Protein AF-A0A6I9QK68-F1 (afdb_monomer)

Solvent-accessible surface area (backbone atoms only — not comparable to full-atom values): 9688 Å² total; per-residue (Å²): 132,84,79,78,74,74,77,76,77,76,73,79,57,84,59,87,53,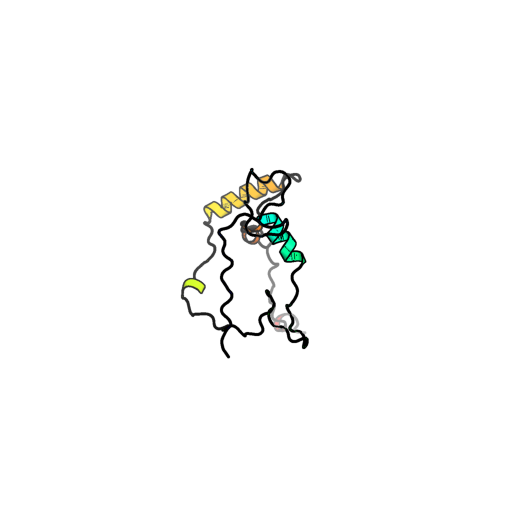90,74,39,66,48,38,64,78,62,97,74,57,84,94,50,71,35,17,68,55,30,52,56,56,49,59,80,67,70,69,69,42,59,46,98,88,65,50,78,76,47,48,94,89,64,71,89,73,81,74,86,80,81,76,83,94,59,76,72,76,79,48,88,88,80,87,79,55,69,70,59,50,53,53,49,51,54,54,46,55,64,50,64,73,42,89,86,66,78,83,89,63,61,93,79,53,72,64,79,76,68,65,71,76,72,80,73,78,79,78,79,84,69,66,77,84,77,78,71,81,133

Secondary structure (DSSP, 8-state):
-----PPP----S---STT-S---SSS--TTPPPHHHHHHHHHHT---EE-TTS-EEE-SS---SPPP-PPPP-GGGGS-S----HHHHHHHHHHHHHHHTSTT---S-GGGS-GGGT-------------GGGT---

Nearest PDB structures (foldseek):
  8fl4-assembly1_NC  TM=7.677E-01  e=6.271E-08  Homo sapiens
  7uui-assembly1_m  TM=7.277E-01  e=1.740E-06  Saccharomyces cerevisiae BY4741
  7ug6-assembly1_m  TM=7.042E-01  e=1.488E-05  Saccharomyces cerevisiae S288C
  7v08-assembly1_m  TM=6.742E-01  e=3.187E-05  Saccharomyces cerevisiae BY4741
  7ohq-assembly1_m  TM=6.702E-01  e=5.174E-05  Saccharomyces cerevisiae S288C

pLDDT: mean 79.9, std 13.68, range [42.12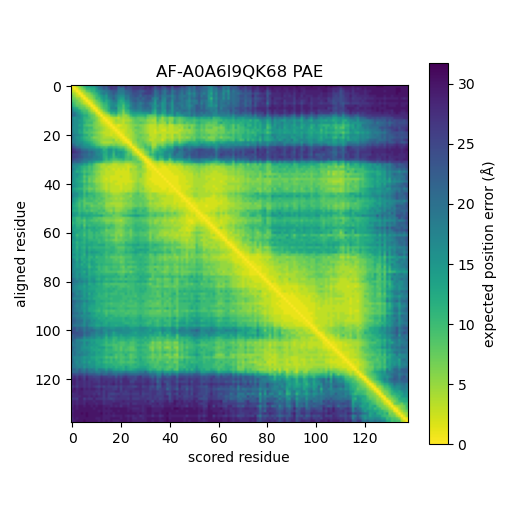, 96.31]

Structure (mmCIF, N/CA/C/O backbone):
data_AF-A0A6I9QK68-F1
#
_entry.id   AF-A0A6I9QK68-F1
#
loop_
_atom_site.group_PDB
_atom_site.id
_atom_site.type_symbol
_atom_site.label_atom_id
_atom_site.label_alt_id
_atom_site.label_comp_id
_atom_site.label_asym_id
_atom_site.label_entity_id
_atom_site.label_seq_id
_atom_site.pdbx_PDB_ins_code
_atom_site.Cartn_x
_atom_site.Cartn_y
_atom_site.Cartn_z
_atom_site.occupancy
_atom_site.B_iso_or_equiv
_atom_site.auth_seq_id
_atom_site.auth_comp_id
_atom_site.auth_asym_id
_atom_site.auth_atom_id
_atom_site.pdbx_PDB_model_num
ATOM 1 N N . MET A 1 1 ? 10.380 -20.800 -27.394 1.00 42.12 1 MET A N 1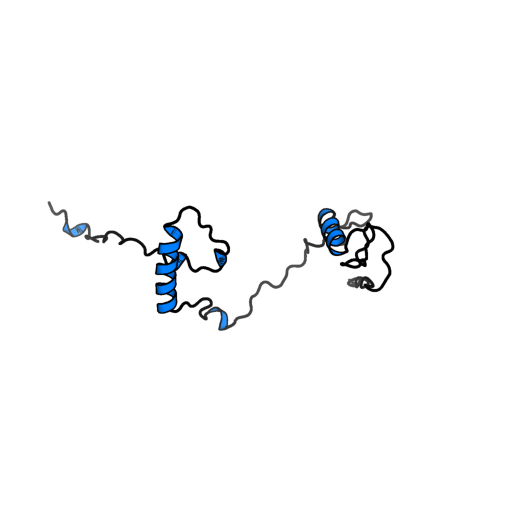
ATOM 2 C CA . MET A 1 1 ? 11.374 -19.748 -27.071 1.00 42.12 1 MET A CA 1
ATOM 3 C C . MET A 1 1 ? 11.924 -20.008 -25.678 1.00 42.12 1 MET A C 1
ATOM 5 O O . MET A 1 1 ? 11.166 -19.940 -24.718 1.00 42.12 1 MET A O 1
ATOM 9 N N . ALA A 1 2 ? 13.197 -20.387 -25.558 1.00 42.91 2 ALA A N 1
ATOM 10 C CA . ALA A 1 2 ? 13.799 -20.700 -24.264 1.00 42.91 2 ALA A CA 1
ATOM 11 C C . ALA A 1 2 ? 13.841 -19.438 -23.384 1.00 42.91 2 ALA A C 1
ATOM 13 O O . ALA A 1 2 ? 14.518 -18.464 -23.720 1.00 42.91 2 ALA A O 1
ATOM 14 N N . LYS A 1 3 ? 13.108 -19.436 -22.262 1.00 52.00 3 LYS A N 1
ATOM 15 C CA . LYS A 1 3 ? 13.242 -18.398 -21.232 1.00 52.00 3 LYS A CA 1
ATOM 16 C C . LYS A 1 3 ? 14.680 -18.464 -20.715 1.00 52.00 3 LYS A C 1
ATOM 18 O O . LYS A 1 3 ? 15.048 -19.413 -20.027 1.00 52.00 3 LYS A O 1
ATOM 23 N N . LYS A 1 4 ? 15.514 -17.486 -21.080 1.00 53.06 4 LYS A N 1
ATOM 24 C CA . LYS A 1 4 ? 16.893 -17.376 -20.589 1.00 53.06 4 LYS A CA 1
ATOM 25 C C . LYS A 1 4 ? 16.821 -17.166 -19.075 1.00 53.06 4 LYS A C 1
ATOM 27 O O . LYS A 1 4 ? 16.510 -16.071 -18.617 1.00 53.06 4 LYS A O 1
ATOM 32 N N . LYS A 1 5 ? 17.033 -18.238 -18.307 1.00 53.59 5 LYS A N 1
ATOM 33 C CA . LYS A 1 5 ? 17.039 -18.222 -16.841 1.00 53.59 5 LYS A CA 1
ATOM 34 C C . LYS A 1 5 ? 18.126 -17.241 -16.403 1.00 53.59 5 LYS A C 1
ATOM 36 O O . LYS A 1 5 ? 19.303 -17.460 -16.688 1.00 53.59 5 LYS A O 1
ATOM 41 N N . GLU A 1 6 ? 17.730 -16.121 -15.801 1.00 58.16 6 GLU A N 1
ATOM 42 C CA . GLU A 1 6 ? 18.682 -15.126 -15.309 1.00 58.16 6 GLU A CA 1
ATOM 43 C C . GLU A 1 6 ? 19.646 -15.818 -14.337 1.00 58.16 6 GLU A C 1
ATOM 45 O O . GLU A 1 6 ? 19.214 -16.534 -13.428 1.00 58.16 6 GLU A O 1
ATOM 50 N N . LYS A 1 7 ? 20.960 -15.654 -14.549 1.00 50.78 7 LYS A N 1
ATOM 51 C CA . LYS A 1 7 ? 21.964 -16.111 -13.580 1.00 50.78 7 LYS A CA 1
ATOM 52 C C . LYS A 1 7 ? 21.615 -15.454 -12.248 1.00 50.78 7 LYS A C 1
ATOM 54 O O . LYS A 1 7 ? 21.610 -14.225 -12.167 1.00 50.78 7 LYS A O 1
ATOM 59 N N . LYS A 1 8 ? 21.316 -16.264 -11.225 1.00 47.88 8 LYS A N 1
ATOM 60 C CA . LYS A 1 8 ? 21.160 -15.767 -9.856 1.00 47.88 8 LYS A CA 1
ATOM 61 C C . LYS A 1 8 ? 22.413 -14.954 -9.538 1.00 47.88 8 LYS A C 1
ATOM 63 O O . LYS A 1 8 ? 23.526 -15.448 -9.705 1.00 47.88 8 LYS A O 1
ATOM 68 N N . VAL A 1 9 ? 22.230 -13.687 -9.173 1.00 56.41 9 VAL A N 1
ATOM 69 C CA . VAL A 1 9 ? 23.339 -12.848 -8.720 1.00 56.41 9 VAL A CA 1
ATOM 70 C C . VAL A 1 9 ? 23.899 -13.542 -7.486 1.00 56.41 9 VAL A C 1
ATOM 72 O O . VAL A 1 9 ? 23.176 -13.709 -6.508 1.00 56.41 9 VAL A O 1
ATOM 75 N N . ASN A 1 10 ? 25.144 -14.015 -7.553 1.00 53.47 10 ASN A N 1
ATOM 76 C CA . ASN A 1 10 ? 25.815 -14.589 -6.393 1.00 53.47 10 ASN A CA 1
ATOM 77 C C . ASN A 1 10 ? 25.887 -13.490 -5.324 1.00 53.47 10 ASN A C 1
ATOM 79 O O . ASN A 1 10 ? 26.596 -12.498 -5.496 1.00 53.47 10 ASN A O 1
ATOM 83 N N . VAL A 1 11 ? 25.096 -13.642 -4.260 1.00 57.75 11 VAL A N 1
ATOM 84 C CA . VAL A 1 11 ? 25.004 -12.696 -3.130 1.00 57.75 11 VAL A CA 1
ATOM 85 C C . VAL A 1 11 ? 26.218 -12.832 -2.195 1.00 57.75 11 VAL A C 1
ATOM 87 O O . VAL A 1 11 ? 26.431 -12.014 -1.310 1.00 57.75 11 VAL A O 1
ATOM 90 N N . SER A 1 12 ? 27.061 -13.843 -2.411 1.00 59.94 12 SER A N 1
ATOM 91 C CA . SER A 1 12 ? 28.288 -14.079 -1.657 1.00 59.94 12 SER A CA 1
ATOM 92 C C . SER A 1 12 ? 29.509 -13.548 -2.418 1.00 59.94 12 SER A C 1
ATOM 94 O O . SER A 1 12 ? 29.962 -14.158 -3.389 1.00 59.94 12 SER A O 1
ATOM 96 N N . GLY A 1 13 ? 30.056 -12.413 -1.978 1.00 69.88 13 GLY A N 1
ATOM 97 C CA . GLY A 1 13 ? 31.323 -11.882 -2.481 1.00 69.88 13 GLY A CA 1
ATOM 98 C C . GLY A 1 13 ? 31.662 -10.508 -1.906 1.00 69.88 13 GLY A C 1
ATOM 99 O O . GLY A 1 13 ? 30.767 -9.726 -1.597 1.00 69.88 13 GLY A O 1
ATOM 100 N N . LYS A 1 14 ? 32.961 -10.207 -1.777 1.00 74.38 14 LYS A N 1
ATOM 101 C CA . LYS A 1 14 ? 33.438 -8.862 -1.415 1.00 74.38 14 LYS A CA 1
ATOM 102 C C . LYS A 1 14 ? 33.032 -7.865 -2.520 1.00 74.38 14 LYS A C 1
ATOM 104 O O . LYS A 1 14 ? 33.159 -8.208 -3.700 1.00 74.38 14 LYS A O 1
ATOM 109 N N . PRO A 1 15 ? 32.560 -6.653 -2.179 1.00 78.25 15 PRO A N 1
ATOM 110 C CA . PRO A 1 15 ? 32.099 -5.680 -3.167 1.00 78.25 15 PRO A CA 1
ATOM 111 C C . PRO A 1 15 ? 33.258 -5.201 -4.049 1.00 78.25 15 PRO A C 1
ATOM 113 O O . PRO A 1 15 ? 34.286 -4.767 -3.533 1.00 78.25 15 PRO A O 1
ATOM 116 N N . LYS A 1 16 ? 33.092 -5.239 -5.378 1.00 80.69 16 LYS A N 1
ATOM 117 C CA . LYS A 1 16 ? 34.191 -4.939 -6.325 1.00 80.69 16 LYS A CA 1
ATOM 118 C C . LYS A 1 16 ? 34.349 -3.454 -6.674 1.00 80.69 16 LYS A C 1
ATOM 120 O O . LYS A 1 16 ? 35.437 -3.014 -7.013 1.00 80.69 16 LYS A O 1
ATOM 125 N N . HIS A 1 17 ? 33.267 -2.678 -6.627 1.00 83.81 17 HIS A N 1
ATOM 126 C CA . HIS A 1 17 ? 33.243 -1.253 -7.005 1.00 83.81 17 HIS A CA 1
ATOM 127 C C . HIS A 1 17 ? 32.162 -0.507 -6.217 1.00 83.81 17 HIS A C 1
ATOM 129 O O . HIS A 1 17 ? 31.317 -1.159 -5.620 1.00 83.81 17 HIS A O 1
ATOM 135 N N . SER A 1 18 ? 32.131 0.832 -6.210 1.00 79.44 18 SER A N 1
ATOM 136 C CA . SER A 1 18 ? 31.257 1.694 -5.366 1.00 79.44 18 SER A CA 1
ATOM 137 C C . SER A 1 18 ? 29.729 1.553 -5.547 1.00 79.44 18 SER A C 1
ATOM 139 O O . SER A 1 18 ? 28.968 1.989 -4.684 1.00 79.44 18 SER A O 1
ATOM 141 N N . LEU A 1 19 ? 29.264 0.917 -6.629 1.00 79.25 19 LEU A N 1
ATOM 142 C CA . LEU A 1 19 ? 27.840 0.703 -6.960 1.00 79.25 19 LEU A CA 1
ATOM 143 C C . LEU A 1 19 ? 27.419 -0.779 -6.906 1.00 79.25 19 LEU A C 1
ATOM 145 O O . LEU A 1 19 ? 26.366 -1.164 -7.429 1.00 79.25 19 LEU A O 1
ATOM 149 N N . ASP A 1 20 ? 28.253 -1.623 -6.306 1.00 83.69 20 ASP A N 1
ATOM 150 C CA . ASP A 1 20 ? 27.953 -3.034 -6.082 1.00 83.69 20 ASP A CA 1
ATOM 151 C C . ASP A 1 20 ? 26.853 -3.206 -5.017 1.00 83.69 20 ASP A C 1
ATOM 153 O O . ASP A 1 20 ? 26.865 -2.538 -3.980 1.00 83.69 20 ASP A O 1
ATOM 157 N N . VAL A 1 21 ? 25.891 -4.091 -5.296 1.00 79.25 21 VAL A N 1
ATOM 158 C CA . VAL A 1 21 ? 24.738 -4.392 -4.425 1.00 79.25 21 VAL A CA 1
ATOM 159 C C . VAL A 1 21 ? 25.118 -5.376 -3.316 1.00 79.25 21 VAL A C 1
ATOM 161 O O . VAL A 1 21 ? 24.435 -5.415 -2.295 1.00 79.25 21 VAL A O 1
ATOM 164 N N . ASN A 1 22 ? 26.229 -6.102 -3.469 1.00 80.62 22 ASN A N 1
ATOM 165 C CA . ASN A 1 22 ? 26.759 -7.058 -2.491 1.00 80.62 22 ASN A CA 1
ATOM 166 C C . ASN A 1 22 ? 27.569 -6.377 -1.363 1.00 80.62 22 ASN A C 1
ATOM 168 O O . ASN A 1 22 ? 28.550 -6.922 -0.866 1.00 80.62 22 ASN A O 1
ATOM 172 N N . ARG A 1 23 ? 27.195 -5.153 -0.969 1.00 79.12 23 ARG A N 1
ATOM 173 C CA . ARG A 1 23 ? 27.799 -4.441 0.170 1.00 79.12 23 ARG A CA 1
ATOM 174 C C . ARG A 1 23 ? 27.123 -4.797 1.493 1.00 79.12 23 ARG A C 1
ATOM 176 O O . ARG A 1 23 ? 25.936 -5.115 1.521 1.00 79.12 23 ARG A O 1
ATOM 183 N N . SER A 1 24 ? 27.857 -4.666 2.596 1.00 77.19 24 SER A N 1
ATOM 184 C CA . SER A 1 24 ? 27.265 -4.706 3.933 1.00 77.19 24 SER A CA 1
ATOM 185 C C . SER A 1 24 ? 26.358 -3.486 4.162 1.00 77.19 24 SER A C 1
ATOM 187 O O . SER A 1 24 ? 26.524 -2.419 3.562 1.00 77.19 24 SER A O 1
ATOM 189 N N . ASN A 1 25 ? 25.338 -3.666 5.001 1.00 70.81 25 ASN A N 1
ATOM 190 C CA . ASN A 1 25 ? 24.377 -2.619 5.360 1.00 70.81 25 ASN A CA 1
ATOM 191 C C . ASN A 1 25 ? 24.726 -1.892 6.671 1.00 70.81 25 ASN A C 1
ATOM 193 O O . ASN A 1 25 ? 24.018 -0.953 7.019 1.00 70.81 25 ASN A O 1
ATOM 197 N N . GLY A 1 26 ? 25.777 -2.301 7.388 1.00 64.19 26 GLY A N 1
ATOM 198 C CA . GLY A 1 26 ? 26.117 -1.757 8.704 1.00 64.19 26 GLY A CA 1
ATOM 199 C C . GLY A 1 26 ? 27.612 -1.512 8.897 1.00 64.19 26 GLY A C 1
ATOM 200 O O . GLY A 1 26 ? 28.422 -2.229 8.312 1.00 64.19 26 GLY A O 1
ATOM 201 N N . GLY A 1 27 ? 27.910 -0.499 9.724 1.00 57.12 27 GLY A N 1
ATOM 202 C CA . GLY A 1 27 ? 29.116 -0.246 10.537 1.00 57.12 27 GLY A CA 1
ATOM 203 C C . GLY A 1 27 ? 30.493 -0.156 9.872 1.00 57.12 27 GLY A C 1
ATOM 204 O O . GLY A 1 27 ? 31.269 0.729 10.206 1.00 57.12 27 GLY A O 1
ATOM 205 N N . ASP A 1 28 ? 30.802 -1.049 8.940 1.00 58.59 28 ASP A N 1
ATOM 206 C CA . ASP A 1 28 ? 32.165 -1.310 8.460 1.00 58.59 28 ASP A CA 1
ATOM 207 C C . ASP A 1 28 ? 32.460 -0.672 7.088 1.00 58.59 28 ASP A C 1
ATOM 209 O O . ASP A 1 28 ? 33.519 -0.840 6.486 1.00 58.59 28 ASP A O 1
ATOM 213 N N . THR A 1 29 ? 31.518 0.105 6.548 1.00 58.88 29 THR A N 1
ATOM 214 C CA . THR A 1 29 ? 31.738 0.874 5.320 1.00 58.88 29 THR A CA 1
ATOM 215 C C . THR A 1 29 ? 32.501 2.157 5.633 1.00 58.88 29 THR A C 1
ATOM 217 O O . THR A 1 29 ? 31.916 3.238 5.617 1.00 58.88 29 THR A O 1
ATOM 220 N N . LYS A 1 30 ? 33.811 2.055 5.889 1.00 61.88 30 LYS A N 1
ATOM 221 C CA . LYS A 1 30 ? 34.739 3.202 5.922 1.00 61.88 30 LYS A CA 1
ATOM 222 C C . LYS A 1 30 ? 34.575 4.040 4.638 1.00 61.88 30 LYS A C 1
ATOM 224 O O . LYS A 1 30 ? 35.074 3.663 3.582 1.00 61.88 30 LYS A O 1
ATOM 229 N N . GLY A 1 31 ? 33.792 5.123 4.702 1.00 66.75 31 GLY A N 1
ATOM 230 C CA . GLY A 1 31 ? 33.545 6.068 3.597 1.00 66.75 31 GLY A CA 1
ATOM 231 C C . GLY A 1 31 ? 32.709 5.554 2.409 1.00 66.75 31 GLY A C 1
ATOM 232 O O . GLY A 1 31 ? 32.593 6.244 1.398 1.00 66.75 31 GLY A O 1
ATOM 233 N N . GLY A 1 32 ? 32.128 4.352 2.488 1.00 76.25 32 GLY A N 1
ATOM 234 C CA . GLY A 1 32 ? 31.395 3.719 1.383 1.00 76.25 32 GLY A CA 1
ATOM 235 C C . GLY A 1 32 ? 29.870 3.852 1.476 1.00 76.25 32 GLY A C 1
ATOM 236 O O . GLY A 1 32 ? 29.302 3.967 2.557 1.00 76.25 32 GLY A O 1
ATOM 237 N N . ARG A 1 33 ? 29.170 3.766 0.335 1.00 84.81 33 ARG A N 1
ATOM 238 C CA . ARG A 1 33 ? 27.696 3.663 0.303 1.00 84.81 33 ARG A CA 1
ATOM 239 C C . ARG A 1 33 ? 27.238 2.310 0.862 1.00 84.81 33 ARG A C 1
ATOM 241 O O . ARG A 1 33 ? 27.804 1.289 0.488 1.00 84.81 33 ARG A O 1
ATOM 248 N N . THR A 1 34 ? 26.168 2.277 1.657 1.00 86.19 34 THR A N 1
ATOM 249 C CA . THR A 1 34 ? 25.518 1.022 2.091 1.00 86.19 34 THR A CA 1
ATOM 250 C C . THR A 1 34 ? 24.799 0.329 0.927 1.00 86.19 34 THR A C 1
ATOM 252 O O . THR A 1 34 ? 24.436 0.978 -0.062 1.00 86.19 34 THR A O 1
ATOM 255 N N . ALA A 1 35 ? 24.533 -0.981 1.022 1.00 86.12 35 ALA A N 1
ATOM 256 C CA . ALA A 1 35 ? 23.780 -1.682 -0.028 1.00 86.12 35 ALA A CA 1
ATOM 257 C C . ALA A 1 35 ? 22.356 -1.130 -0.212 1.00 86.12 35 ALA A C 1
ATOM 259 O O . ALA A 1 35 ? 21.876 -1.046 -1.345 1.00 86.12 35 ALA A O 1
ATOM 260 N N . ALA A 1 36 ? 21.696 -0.686 0.862 1.00 87.25 36 ALA A N 1
ATOM 261 C CA . ALA A 1 36 ? 20.412 0.013 0.783 1.00 87.25 36 ALA A CA 1
ATOM 262 C C . ALA A 1 36 ? 20.501 1.292 -0.071 1.00 87.25 36 ALA A C 1
ATOM 264 O O . ALA A 1 36 ? 19.683 1.498 -0.971 1.00 87.25 36 ALA A O 1
ATOM 265 N N . THR A 1 37 ? 21.532 2.113 0.147 1.00 88.56 37 THR A N 1
ATOM 266 C CA . THR A 1 37 ? 21.772 3.328 -0.645 1.00 88.56 37 THR A CA 1
ATOM 267 C C . THR A 1 37 ? 22.079 2.995 -2.102 1.00 88.56 37 THR A C 1
ATOM 269 O O . THR A 1 37 ? 21.538 3.633 -3.001 1.00 88.56 37 THR A O 1
ATOM 272 N N . VAL A 1 38 ? 22.877 1.958 -2.370 1.00 90.19 38 VAL A N 1
ATOM 273 C CA . VAL A 1 38 ? 23.158 1.512 -3.744 1.00 90.19 38 VAL A CA 1
ATOM 274 C C . VAL A 1 38 ? 21.881 1.070 -4.468 1.00 90.19 38 VAL A C 1
ATOM 276 O O . VAL A 1 38 ? 21.682 1.455 -5.620 1.00 90.19 38 VAL A O 1
ATOM 279 N N . ARG A 1 39 ? 20.990 0.307 -3.819 1.00 89.81 39 ARG A N 1
ATOM 280 C CA . ARG A 1 39 ? 19.700 -0.098 -4.415 1.00 89.81 39 ARG A CA 1
ATOM 281 C C . ARG A 1 39 ? 18.806 1.109 -4.704 1.00 89.81 39 ARG A C 1
ATOM 283 O O . ARG A 1 39 ? 18.253 1.190 -5.797 1.00 89.81 39 ARG A O 1
ATOM 290 N N . ARG A 1 40 ? 18.735 2.074 -3.778 1.00 90.62 40 ARG A N 1
ATOM 291 C CA . ARG A 1 40 ? 18.013 3.341 -3.987 1.00 90.62 40 ARG A CA 1
ATOM 292 C C . ARG A 1 40 ? 18.561 4.110 -5.191 1.00 90.62 40 ARG A C 1
ATOM 294 O O . ARG A 1 40 ? 17.792 4.562 -6.023 1.00 90.62 40 ARG A O 1
ATOM 301 N N . LEU A 1 41 ? 19.882 4.227 -5.320 1.00 90.94 41 LEU A N 1
ATOM 302 C CA . LEU A 1 41 ? 20.497 4.928 -6.452 1.00 90.94 41 LEU A CA 1
ATOM 303 C C . LEU A 1 41 ? 20.262 4.208 -7.784 1.00 90.94 41 LEU A C 1
ATOM 305 O O . LEU A 1 41 ? 20.039 4.857 -8.801 1.00 90.94 41 LEU A O 1
ATOM 309 N N . LYS A 1 42 ? 20.271 2.869 -7.787 1.00 89.50 42 LYS A N 1
ATOM 310 C CA . LYS A 1 42 ? 19.933 2.087 -8.984 1.00 89.50 42 LYS A CA 1
ATOM 311 C C . LYS A 1 42 ? 18.489 2.302 -9.435 1.00 89.50 42 LYS A C 1
ATOM 313 O O . LYS A 1 42 ? 18.261 2.285 -10.639 1.00 89.50 42 LYS A O 1
ATOM 318 N N . MET A 1 43 ? 17.557 2.559 -8.512 1.00 90.62 43 MET A N 1
ATOM 319 C CA . MET A 1 43 ? 16.159 2.863 -8.841 1.00 90.62 43 MET A CA 1
ATOM 320 C C . MET A 1 43 ? 16.035 4.099 -9.749 1.00 90.62 43 MET A C 1
ATOM 322 O O . MET A 1 43 ? 15.338 4.032 -10.760 1.00 90.62 43 MET A O 1
ATOM 326 N N . TYR A 1 44 ? 16.782 5.177 -9.477 1.00 91.75 44 TYR A N 1
ATOM 327 C CA . TYR A 1 44 ? 16.766 6.377 -10.330 1.00 91.75 44 TYR A CA 1
ATOM 328 C C . TYR A 1 44 ? 17.309 6.129 -11.747 1.00 91.75 44 TYR A C 1
ATOM 330 O O . TYR A 1 44 ? 16.943 6.833 -12.682 1.00 91.75 44 TYR A O 1
ATOM 338 N N . ASN A 1 45 ? 18.143 5.101 -11.926 1.00 88.75 45 ASN A N 1
ATOM 339 C CA . ASN A 1 45 ? 18.758 4.748 -13.207 1.00 88.75 45 ASN A CA 1
ATOM 340 C C . ASN A 1 45 ? 18.018 3.613 -13.942 1.00 88.75 45 ASN A C 1
ATOM 342 O O . ASN A 1 45 ? 18.602 2.942 -14.800 1.00 88.75 45 ASN A O 1
ATOM 346 N N . THR A 1 46 ? 16.748 3.361 -13.618 1.00 88.12 46 THR A N 1
ATOM 347 C CA . THR A 1 46 ? 15.960 2.294 -14.250 1.00 88.12 46 THR A CA 1
ATOM 348 C C . THR A 1 46 ? 15.590 2.661 -15.690 1.00 88.12 46 THR A C 1
ATOM 350 O O . THR A 1 46 ? 14.844 3.598 -15.959 1.00 88.12 46 THR A O 1
ATOM 353 N N . ARG A 1 47 ? 16.142 1.921 -16.660 1.00 88.94 47 ARG A N 1
ATOM 354 C CA . ARG A 1 47 ? 15.866 2.086 -18.097 1.00 88.94 47 ARG A CA 1
ATOM 355 C C . ARG A 1 47 ? 15.680 0.719 -18.762 1.00 88.94 47 ARG A C 1
ATOM 357 O O . ARG A 1 47 ? 16.334 -0.245 -18.353 1.00 88.94 47 ARG A O 1
ATOM 364 N N . PRO A 1 48 ? 14.837 0.608 -19.804 1.00 91.38 48 PRO A N 1
ATOM 365 C CA . PRO A 1 48 ? 14.721 -0.616 -20.591 1.00 91.38 48 PRO A CA 1
ATOM 366 C C . PRO A 1 48 ? 16.059 -0.994 -21.226 1.00 91.38 48 PRO A C 1
ATOM 368 O O . PRO A 1 48 ? 16.689 -0.182 -21.908 1.00 91.38 48 PRO A O 1
ATOM 371 N N . LYS A 1 49 ? 16.462 -2.254 -21.056 1.00 90.38 49 LYS A N 1
ATOM 372 C CA . LYS A 1 49 ? 17.625 -2.807 -21.755 1.00 90.38 49 LYS A CA 1
ATOM 373 C C . LYS A 1 49 ? 17.223 -3.178 -23.173 1.00 90.38 49 LYS A C 1
ATOM 375 O O . LYS A 1 49 ? 16.219 -3.867 -23.364 1.00 90.38 49 LYS A O 1
ATOM 380 N N . ARG A 1 50 ? 18.004 -2.729 -24.153 1.00 92.19 50 ARG A N 1
ATOM 381 C CA . ARG A 1 50 ? 17.770 -2.966 -25.580 1.00 92.19 50 ARG A CA 1
ATOM 382 C C . ARG A 1 50 ? 18.904 -3.773 -26.198 1.00 92.19 50 ARG A C 1
ATOM 384 O O . ARG A 1 50 ? 20.025 -3.744 -25.702 1.00 92.19 50 ARG A O 1
ATOM 391 N N . ASP A 1 51 ? 18.568 -4.498 -27.252 1.00 94.06 51 ASP A N 1
ATOM 392 C CA . ASP A 1 51 ? 19.526 -5.127 -28.155 1.00 94.06 51 ASP A CA 1
ATOM 393 C C . ASP A 1 51 ? 20.102 -4.091 -29.141 1.00 94.06 51 ASP A C 1
ATOM 395 O O . ASP A 1 51 ? 19.556 -2.994 -29.274 1.00 94.06 51 ASP A O 1
ATOM 399 N N . GLN A 1 52 ? 21.157 -4.443 -29.879 1.00 94.25 52 GLN A N 1
ATOM 400 C CA . GLN A 1 52 ? 21.773 -3.578 -30.895 1.00 94.25 52 GLN A CA 1
ATOM 401 C C . GLN A 1 52 ? 20.769 -3.142 -31.976 1.00 94.25 52 GLN A C 1
ATOM 403 O O . GLN A 1 52 ? 20.817 -2.015 -32.455 1.00 94.25 52 GLN A O 1
ATOM 408 N N . LYS A 1 53 ? 19.795 -4.004 -32.299 1.00 94.31 53 LYS A N 1
ATOM 409 C CA . LYS A 1 53 ? 18.686 -3.714 -33.229 1.00 94.31 53 LYS A CA 1
ATOM 410 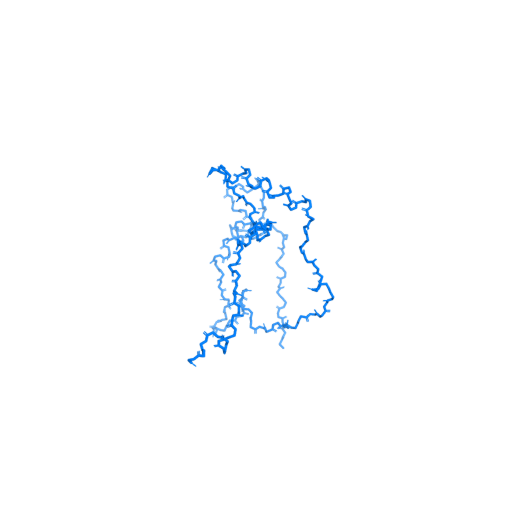C C . LYS A 1 53 ? 17.579 -2.830 -32.624 1.00 94.31 53 LYS A C 1
ATOM 412 O O . LYS A 1 53 ? 16.529 -2.661 -33.230 1.00 94.31 53 LYS A O 1
ATOM 417 N N . GLY A 1 54 ? 17.742 -2.340 -31.392 1.00 90.88 54 GLY A N 1
ATOM 418 C CA . GLY A 1 54 ? 16.777 -1.470 -30.705 1.00 90.88 54 GLY A CA 1
ATOM 419 C C . GLY A 1 54 ? 15.594 -2.183 -30.033 1.00 90.88 54 GLY A C 1
ATOM 420 O O . GLY A 1 54 ? 14.784 -1.536 -29.360 1.00 90.88 54 GLY A O 1
ATOM 421 N N . LYS A 1 55 ? 15.489 -3.516 -30.144 1.00 91.50 55 LYS A N 1
ATOM 422 C CA . LYS A 1 55 ? 14.424 -4.305 -29.501 1.00 91.50 55 LYS A CA 1
ATOM 423 C C . LYS A 1 55 ? 14.611 -4.347 -27.981 1.00 91.50 55 LYS A C 1
ATOM 425 O O . LYS A 1 55 ? 15.704 -4.624 -27.496 1.00 91.50 55 LYS A O 1
ATOM 430 N N . ILE A 1 56 ? 13.539 -4.104 -27.222 1.00 89.94 56 ILE A N 1
ATOM 431 C CA . ILE A 1 56 ? 13.556 -4.172 -25.750 1.00 89.94 56 ILE A CA 1
ATOM 432 C C . ILE A 1 56 ? 13.685 -5.635 -25.309 1.00 89.94 56 ILE A C 1
ATOM 434 O O . ILE A 1 56 ? 12.844 -6.464 -25.653 1.00 89.94 56 ILE A O 1
ATOM 438 N N . LEU A 1 57 ? 14.727 -5.927 -24.531 1.00 88.62 57 LEU A N 1
ATOM 439 C CA . LEU A 1 57 ? 15.000 -7.239 -23.943 1.00 88.62 57 LEU A CA 1
ATOM 440 C C . LEU A 1 57 ? 14.347 -7.390 -22.566 1.00 88.62 57 LEU A C 1
ATOM 442 O O . LEU A 1 57 ? 13.769 -8.430 -22.269 1.00 88.62 57 LEU A O 1
ATOM 446 N N . LYS A 1 58 ? 14.452 -6.360 -21.718 1.00 85.56 58 LYS A N 1
ATOM 447 C CA . LYS A 1 58 ? 13.911 -6.363 -20.351 1.00 85.56 58 LYS A CA 1
ATOM 448 C C . LYS A 1 58 ? 13.511 -4.957 -19.923 1.00 85.56 58 LYS A C 1
ATOM 450 O O . LYS A 1 58 ? 14.261 -4.004 -20.143 1.00 85.56 58 LYS A O 1
ATOM 455 N N . HIS A 1 59 ? 12.372 -4.868 -19.248 1.00 89.12 59 HIS A N 1
ATOM 456 C CA . HIS A 1 59 ? 11.931 -3.699 -18.499 1.00 89.12 59 HIS A CA 1
ATOM 457 C C . HIS A 1 59 ? 11.453 -4.168 -17.118 1.00 89.12 59 HIS A C 1
ATOM 459 O O . HIS A 1 59 ? 10.719 -5.145 -17.039 1.00 89.12 59 HIS A O 1
ATOM 465 N N . GLU A 1 60 ? 11.883 -3.514 -16.035 1.00 85.50 60 GLU A N 1
ATOM 466 C CA . GLU A 1 60 ? 11.613 -3.999 -14.668 1.00 85.50 60 GLU A CA 1
ATOM 467 C C . GLU A 1 60 ? 10.146 -3.837 -14.249 1.00 85.50 60 GLU A C 1
ATOM 469 O O . GLU A 1 60 ? 9.569 -4.767 -13.703 1.00 85.50 60 GLU A O 1
ATOM 474 N N . LEU A 1 61 ? 9.536 -2.683 -14.542 1.00 86.75 61 LEU A N 1
ATOM 475 C CA . LEU A 1 61 ? 8.168 -2.349 -14.114 1.00 86.75 61 LEU A CA 1
ATOM 476 C C . LEU A 1 61 ? 7.111 -2.403 -15.232 1.00 86.75 61 LEU A C 1
ATOM 478 O O . LEU A 1 61 ? 5.948 -2.115 -14.986 1.00 86.75 61 LEU A O 1
ATOM 482 N N . GLN A 1 62 ? 7.504 -2.731 -16.466 1.00 89.00 62 GLN A N 1
ATOM 483 C CA . GLN A 1 62 ? 6.612 -2.724 -17.635 1.00 89.00 62 GLN A CA 1
ATOM 484 C C . GLN A 1 62 ? 6.669 -4.078 -18.346 1.00 89.00 62 GLN A C 1
ATOM 486 O O . GLN A 1 62 ? 7.277 -4.226 -19.411 1.00 89.00 62 GLN A O 1
ATOM 491 N N . SER A 1 63 ? 6.072 -5.095 -17.729 1.00 86.94 63 SER A N 1
ATOM 492 C CA . SER A 1 63 ? 5.860 -6.393 -18.369 1.00 86.94 63 SER A CA 1
ATOM 493 C C . SER A 1 63 ? 4.745 -6.296 -19.414 1.00 86.94 63 SER A C 1
ATOM 495 O O . SER A 1 63 ? 3.719 -5.671 -19.170 1.00 86.94 63 SER A O 1
ATOM 497 N N . LYS A 1 64 ? 4.926 -6.945 -20.571 1.00 84.81 64 LYS A N 1
ATOM 498 C CA . LYS A 1 64 ? 3.882 -7.061 -21.610 1.00 84.81 64 LYS A CA 1
ATOM 499 C C . LYS A 1 64 ? 2.954 -8.263 -21.411 1.00 84.81 64 LYS A C 1
ATOM 501 O O . LYS A 1 64 ? 1.995 -8.422 -22.155 1.00 84.81 64 LYS A O 1
ATOM 506 N N . GLU A 1 65 ? 3.285 -9.138 -20.467 1.00 87.75 65 GLU A N 1
ATOM 507 C CA . GLU A 1 65 ? 2.488 -10.321 -20.155 1.00 87.75 65 GLU A CA 1
ATOM 508 C C . GLU A 1 65 ? 1.216 -9.884 -19.418 1.00 87.75 65 GLU A C 1
ATOM 510 O O . GLU A 1 65 ? 1.300 -9.134 -18.444 1.00 87.75 65 GLU A O 1
ATOM 515 N N . LEU A 1 66 ? 0.049 -10.333 -19.891 1.00 87.25 66 LEU A N 1
ATOM 516 C CA . LEU A 1 66 ? -1.218 -10.102 -19.200 1.00 87.25 66 LEU A CA 1
ATOM 517 C C . LEU A 1 66 ? -1.338 -11.119 -18.055 1.00 87.25 66 LEU A C 1
ATOM 519 O O . LEU A 1 66 ? -1.348 -12.323 -18.328 1.00 87.25 66 LEU A O 1
ATOM 523 N N . PRO A 1 67 ? -1.422 -10.677 -16.788 1.00 88.94 67 PRO A N 1
ATOM 524 C CA . PRO A 1 67 ? -1.693 -11.587 -15.685 1.00 88.94 67 PRO A CA 1
ATOM 525 C C . PRO A 1 67 ? -3.150 -12.070 -15.735 1.00 88.94 67 PRO A C 1
ATOM 527 O O . PRO A 1 67 ? -4.024 -11.397 -16.281 1.00 88.94 67 PRO A O 1
ATOM 530 N N . ASN A 1 68 ? -3.428 -13.223 -15.124 1.00 91.25 68 ASN A N 1
ATOM 531 C CA . ASN A 1 68 ? -4.805 -13.649 -14.888 1.00 91.25 68 ASN A CA 1
ATOM 532 C C . ASN A 1 68 ? -5.461 -12.696 -13.875 1.00 91.25 68 ASN A C 1
ATOM 534 O O . ASN A 1 68 ? -4.971 -12.552 -12.757 1.00 91.25 68 ASN A O 1
ATOM 538 N N . THR A 1 69 ? -6.548 -12.041 -14.277 1.00 91.94 69 THR A N 1
ATOM 539 C CA . THR A 1 69 ? -7.264 -11.032 -13.480 1.00 91.94 69 THR A CA 1
ATOM 540 C C . THR A 1 69 ? -8.437 -11.608 -12.694 1.00 91.94 69 THR A C 1
ATOM 542 O O . THR A 1 69 ? -9.063 -10.887 -11.916 1.00 91.94 69 THR A O 1
ATOM 545 N N . ARG A 1 70 ? -8.765 -12.892 -12.892 1.00 94.12 70 ARG A N 1
ATOM 546 C CA . ARG A 1 70 ? -9.861 -13.530 -12.168 1.00 94.12 70 ARG A CA 1
ATOM 547 C C . ARG A 1 70 ? -9.485 -13.665 -10.703 1.00 94.12 70 ARG A C 1
ATOM 549 O O . ARG A 1 70 ? -8.428 -14.190 -10.365 1.00 94.12 70 ARG A O 1
ATOM 556 N N . ILE A 1 71 ? -10.395 -13.225 -9.854 1.00 93.44 71 ILE A N 1
ATOM 557 C CA . ILE A 1 71 ? -10.239 -13.336 -8.420 1.00 93.44 71 ILE A CA 1
ATOM 558 C C . ILE A 1 71 ? -10.951 -14.609 -7.937 1.00 93.44 71 ILE A C 1
ATOM 560 O O . ILE A 1 71 ? -12.019 -14.959 -8.444 1.00 93.44 71 ILE A O 1
ATOM 564 N N . GLU A 1 72 ? -10.334 -15.325 -7.002 1.00 94.25 72 GLU A N 1
ATOM 565 C CA . GLU A 1 72 ? -10.881 -16.553 -6.425 1.00 94.25 72 GLU A CA 1
ATOM 566 C C . GLU A 1 72 ? -12.118 -16.256 -5.557 1.00 94.25 72 GLU A C 1
ATOM 568 O O . GLU A 1 72 ? -12.093 -15.300 -4.778 1.00 94.25 72 GLU A O 1
ATOM 573 N N . PRO A 1 73 ? -13.201 -17.048 -5.666 1.00 95.56 73 PRO A N 1
ATOM 574 C CA . PRO A 1 73 ? -14.348 -16.897 -4.781 1.00 95.56 73 PRO A CA 1
ATOM 575 C C . PRO A 1 73 ? -13.999 -17.363 -3.356 1.00 95.56 73 PRO A C 1
ATOM 577 O O . PRO A 1 73 ? -13.731 -18.541 -3.137 1.00 95.56 73 PRO A O 1
ATOM 580 N N . ASP A 1 74 ? -14.064 -16.461 -2.373 1.00 96.31 74 ASP A N 1
ATOM 581 C CA . ASP A 1 74 ? -13.858 -16.771 -0.950 1.00 96.31 74 ASP A CA 1
ATOM 582 C C . ASP A 1 74 ? -15.003 -16.191 -0.098 1.00 96.31 74 ASP A C 1
ATOM 584 O O . ASP A 1 74 ? -15.443 -15.054 -0.284 1.00 96.31 74 ASP A O 1
ATOM 588 N N . ARG A 1 75 ? -15.479 -16.964 0.886 1.00 95.06 75 ARG A N 1
ATOM 589 C CA . ARG A 1 75 ? -16.511 -16.540 1.849 1.00 95.06 75 ARG A CA 1
ATOM 590 C C . ARG A 1 75 ? -16.032 -15.392 2.738 1.00 95.06 75 ARG A C 1
ATOM 592 O O . ARG A 1 75 ? -16.855 -14.616 3.218 1.00 95.06 75 ARG A O 1
ATOM 599 N N . ARG A 1 76 ? -14.719 -15.263 2.957 1.00 94.12 76 ARG A N 1
ATOM 600 C CA . ARG A 1 76 ? -14.125 -14.221 3.816 1.00 94.12 76 ARG A CA 1
ATOM 601 C C . ARG A 1 76 ? -14.372 -12.802 3.312 1.00 94.12 76 ARG A C 1
ATOM 603 O O . ARG A 1 76 ? -14.334 -11.870 4.105 1.00 94.12 76 ARG A O 1
ATOM 610 N N . TRP A 1 77 ? -14.651 -12.635 2.023 1.00 93.69 77 TRP A N 1
ATOM 611 C CA . TRP A 1 77 ? -14.908 -11.326 1.419 1.00 93.69 77 TRP A CA 1
ATOM 612 C C . TRP A 1 77 ? -16.169 -10.650 1.925 1.00 93.69 77 TRP A C 1
ATOM 614 O O . TRP A 1 77 ? -16.256 -9.427 1.931 1.00 93.69 77 TRP A O 1
ATOM 624 N N . PHE A 1 78 ? -17.137 -11.459 2.335 1.00 95.12 78 PHE A N 1
ATOM 625 C CA . PHE A 1 78 ? -18.434 -10.994 2.798 1.00 95.12 78 PHE A CA 1
ATOM 626 C C . PHE A 1 78 ? -18.497 -10.899 4.328 1.00 95.12 78 PHE A C 1
ATOM 628 O O . PHE A 1 78 ? -19.532 -10.536 4.875 1.00 95.12 78 PHE A O 1
ATOM 635 N N . GLY A 1 79 ? -17.406 -11.233 5.027 1.00 96.12 79 GLY A N 1
ATOM 636 C CA . GLY A 1 79 ? -17.293 -11.058 6.470 1.00 96.12 79 GLY A CA 1
ATOM 637 C C . GLY A 1 79 ? -16.929 -9.623 6.852 1.00 96.12 79 GLY A C 1
ATOM 638 O O . GLY A 1 79 ? -16.290 -8.891 6.095 1.00 96.12 79 GLY A O 1
ATOM 639 N N . ASN A 1 80 ? -17.303 -9.219 8.063 1.00 92.19 80 ASN A N 1
ATOM 640 C CA . ASN A 1 80 ? -16.997 -7.892 8.586 1.00 92.19 80 ASN A CA 1
ATOM 641 C C . ASN A 1 80 ? -15.473 -7.733 8.761 1.00 92.19 80 ASN A C 1
ATOM 643 O O . ASN A 1 80 ? -14.850 -8.473 9.519 1.00 92.19 80 ASN A O 1
ATOM 647 N N . THR A 1 81 ? -14.864 -6.757 8.080 1.00 91.56 81 THR A N 1
ATOM 648 C CA . THR A 1 81 ? -13.399 -6.548 8.094 1.00 91.56 81 THR A CA 1
ATOM 649 C C . THR A 1 81 ? -12.917 -5.594 9.189 1.00 91.56 81 THR A C 1
ATOM 651 O O . THR A 1 81 ? -11.779 -5.701 9.645 1.00 91.56 81 THR A O 1
ATOM 654 N N . ARG A 1 82 ? -13.760 -4.646 9.614 1.00 88.88 82 ARG A N 1
ATOM 655 C CA . ARG A 1 82 ? -13.500 -3.710 10.716 1.00 88.88 82 ARG A CA 1
ATOM 656 C C . ARG A 1 82 ? -14.739 -3.661 11.600 1.00 88.88 82 ARG A C 1
ATOM 658 O O . ARG A 1 82 ? -15.810 -3.305 11.118 1.00 88.88 82 ARG A O 1
ATOM 665 N N . VAL A 1 83 ? -14.588 -4.028 12.867 1.00 89.25 83 VAL A N 1
ATOM 666 C CA . VAL A 1 83 ? -15.659 -4.019 13.871 1.00 89.25 83 VAL A CA 1
ATOM 667 C C . VAL A 1 83 ? -15.162 -3.227 15.073 1.00 89.25 83 VAL A C 1
ATOM 669 O O . VAL A 1 83 ? -13.994 -3.344 15.440 1.00 89.25 83 VAL A O 1
ATOM 672 N N . VAL A 1 84 ? -16.034 -2.402 15.644 1.00 89.94 84 VAL A N 1
ATOM 673 C CA . VAL A 1 84 ? -15.765 -1.594 16.838 1.00 89.94 84 VAL A CA 1
ATOM 674 C C . VAL A 1 84 ? -16.874 -1.877 17.841 1.00 89.94 84 VAL A C 1
ATOM 676 O O . VAL A 1 84 ? -18.042 -1.950 17.454 1.00 89.94 84 VAL A O 1
ATOM 679 N N . ASN A 1 85 ? -16.521 -2.043 19.114 1.00 91.88 85 ASN A N 1
ATOM 680 C CA . ASN A 1 85 ? -17.506 -2.244 20.172 1.00 91.88 85 ASN A CA 1
ATOM 681 C C . ASN A 1 85 ? -18.175 -0.915 20.547 1.00 91.88 85 ASN A C 1
ATOM 683 O O . ASN A 1 85 ? -17.525 0.126 20.574 1.00 91.88 85 ASN A O 1
ATOM 687 N N . GLN A 1 86 ? -19.455 -0.943 20.922 1.00 90.56 86 GLN A N 1
ATOM 688 C CA . GLN A 1 86 ? -20.200 0.276 21.272 1.00 90.56 86 GLN A CA 1
ATOM 689 C C . GLN A 1 86 ? -19.563 1.058 22.439 1.00 90.56 86 GLN A C 1
ATOM 691 O O . GLN A 1 86 ? -19.415 2.273 22.357 1.00 90.56 86 GLN A O 1
ATOM 696 N N . LYS A 1 87 ? -19.100 0.356 23.484 1.00 93.06 87 LYS A N 1
ATOM 697 C CA . LYS A 1 87 ? -18.416 0.971 24.639 1.00 93.06 87 LYS A CA 1
ATOM 698 C C . LYS A 1 87 ? -17.098 1.650 24.253 1.00 93.06 87 LYS A C 1
ATOM 700 O O . LYS A 1 87 ? -16.770 2.714 24.760 1.00 93.06 87 LYS A O 1
ATOM 705 N N . GLU A 1 88 ? -16.342 1.030 23.348 1.00 90.25 88 GLU A N 1
ATOM 706 C CA . GLU A 1 88 ? -15.091 1.600 22.831 1.00 90.25 88 GLU A CA 1
ATOM 707 C C . GLU A 1 88 ? -15.365 2.824 21.957 1.00 90.25 88 GLU A C 1
ATOM 709 O O . GLU A 1 88 ? -14.596 3.781 21.973 1.00 90.25 88 GLU A O 1
ATOM 714 N N . LEU A 1 89 ? -16.473 2.801 21.212 1.00 90.12 89 LEU A N 1
ATOM 715 C CA . LEU A 1 89 ? -16.911 3.917 20.390 1.00 90.12 89 LEU A CA 1
ATOM 716 C C . LEU A 1 89 ? -17.259 5.121 21.270 1.00 90.12 89 LEU A C 1
ATOM 718 O O . LEU A 1 89 ? -16.765 6.211 21.006 1.00 90.12 89 LEU A O 1
ATOM 722 N N . GLU A 1 90 ? -18.041 4.923 22.332 1.00 90.06 90 GLU A N 1
ATOM 723 C CA . GLU A 1 90 ? -18.375 5.965 23.317 1.00 90.06 90 GLU A CA 1
ATOM 724 C C . GLU A 1 90 ? -17.126 6.560 23.971 1.00 90.06 90 GLU A C 1
ATOM 726 O O . GLU A 1 90 ? -16.929 7.773 23.901 1.00 90.06 90 GLU A O 1
ATOM 731 N N . PHE A 1 91 ? -16.227 5.713 24.480 1.00 90.69 91 PHE A N 1
ATOM 732 C CA . PHE A 1 91 ? -14.937 6.150 25.022 1.00 90.69 91 PHE A CA 1
ATOM 733 C C . PHE A 1 91 ? -14.144 6.997 24.013 1.00 90.69 91 PHE A C 1
ATOM 735 O O . PHE A 1 91 ? -13.587 8.044 24.345 1.00 90.69 91 PHE A O 1
ATOM 742 N N . PHE A 1 92 ? -14.129 6.579 22.747 1.00 89.38 92 PHE A N 1
ATOM 743 C CA . PHE A 1 92 ? -13.446 7.309 21.689 1.00 89.38 92 PHE A CA 1
ATOM 744 C C . PHE A 1 92 ? -14.099 8.664 21.383 1.00 89.38 92 PHE A C 1
ATOM 746 O O . PHE A 1 92 ? -13.381 9.623 21.091 1.00 89.38 92 PHE A O 1
ATOM 753 N N . ARG A 1 93 ? -15.436 8.769 21.470 1.00 88.56 93 ARG A N 1
ATOM 754 C CA . ARG A 1 93 ? -16.147 10.050 21.309 1.00 88.56 93 ARG A CA 1
ATOM 755 C C . ARG A 1 93 ? -15.712 11.047 22.379 1.00 88.56 93 ARG A C 1
ATOM 757 O O . ARG A 1 93 ? -15.369 12.180 22.044 1.00 88.56 93 ARG A O 1
ATOM 764 N N . GLU A 1 94 ? -15.676 10.611 23.634 1.00 89.12 94 GLU A N 1
ATOM 765 C CA . GLU A 1 94 ? -15.277 11.446 24.770 1.00 89.12 94 GLU A CA 1
ATOM 766 C C . GLU A 1 94 ? -13.816 11.891 24.660 1.00 89.12 94 GLU A C 1
ATOM 768 O O . GLU A 1 94 ? -13.511 13.083 24.773 1.00 89.12 94 GLU A O 1
ATOM 773 N N . GLU A 1 95 ? -12.898 10.959 24.382 1.00 88.75 95 GLU A N 1
ATOM 774 C CA . GLU A 1 95 ? -11.481 11.302 24.282 1.00 88.75 95 GLU A CA 1
ATOM 775 C C . GLU A 1 95 ? -11.216 12.247 23.103 1.00 88.75 95 GLU A C 1
ATOM 777 O O . GLU A 1 95 ? -10.472 13.219 23.253 1.00 88.75 95 GLU A O 1
ATOM 782 N N . LEU A 1 96 ? -11.858 12.041 21.949 1.00 86.94 96 LEU A N 1
ATOM 783 C CA . LEU A 1 96 ? -11.709 12.966 20.828 1.00 86.94 96 LEU A CA 1
ATOM 784 C C . LEU A 1 96 ? -12.298 14.343 21.113 1.00 86.94 96 LEU A C 1
ATOM 786 O O . LEU A 1 96 ? -11.646 15.327 20.776 1.00 86.94 96 LEU A O 1
ATOM 790 N N . GLN A 1 97 ? -13.466 14.447 21.748 1.00 84.69 97 GLN A N 1
ATOM 791 C CA . GLN A 1 97 ? -14.044 15.745 22.105 1.00 84.69 97 GLN A CA 1
ATOM 792 C C . GLN A 1 97 ? -13.111 16.531 23.037 1.00 84.69 97 GLN A C 1
ATOM 794 O O . GLN A 1 97 ? -12.847 17.714 22.808 1.00 84.69 97 GLN A O 1
ATOM 799 N N . ASN A 1 98 ? -12.522 15.849 24.022 1.00 86.44 98 ASN A N 1
ATOM 800 C CA . ASN A 1 98 ? -11.543 16.444 24.926 1.00 86.44 98 ASN A CA 1
ATOM 801 C C . ASN A 1 98 ? -10.278 16.903 24.185 1.00 86.44 98 ASN A C 1
ATOM 803 O O . ASN A 1 98 ? -9.785 18.005 24.423 1.00 86.44 98 ASN A O 1
ATOM 807 N N . ARG A 1 99 ? -9.747 16.093 23.261 1.00 84.56 99 ARG A N 1
ATOM 808 C CA . ARG A 1 99 ? -8.506 16.413 22.532 1.00 84.56 99 ARG A CA 1
ATOM 809 C C . ARG A 1 99 ? -8.693 17.473 21.448 1.00 84.56 99 ARG A C 1
ATOM 811 O O . ARG A 1 99 ? -7.775 18.271 21.265 1.00 84.56 99 ARG A O 1
ATOM 818 N N . LEU A 1 100 ? -9.842 17.482 20.766 1.00 79.56 100 LEU A N 1
ATOM 819 C CA . LEU A 1 100 ? -10.200 18.454 19.725 1.00 79.56 100 LEU A CA 1
ATOM 820 C C . LEU A 1 100 ? -10.441 19.853 20.294 1.00 79.56 100 LEU A C 1
ATOM 822 O O . LEU A 1 100 ? -10.219 20.830 19.589 1.00 79.56 100 LEU A O 1
ATOM 826 N N . SER A 1 101 ? -10.844 19.961 21.565 1.00 79.12 101 SER A N 1
ATOM 827 C CA . SER A 1 101 ? -10.989 21.259 22.239 1.00 79.12 101 SER A CA 1
ATOM 828 C C . SER A 1 101 ? -9.687 22.077 22.269 1.00 79.12 101 SER A C 1
ATOM 830 O O . SER A 1 101 ? -9.719 23.303 22.360 1.00 79.12 101 SER A O 1
ATOM 832 N N . ASN A 1 102 ? -8.534 21.412 22.156 1.00 85.25 102 ASN A N 1
ATOM 833 C CA . ASN A 1 102 ? -7.229 22.050 22.141 1.00 85.25 102 ASN A CA 1
ATOM 834 C C . ASN A 1 102 ? -6.671 22.118 20.706 1.00 85.25 102 ASN A C 1
ATOM 836 O O . ASN A 1 102 ? -6.265 21.109 20.128 1.00 85.25 102 ASN A O 1
ATOM 840 N N . ASN A 1 103 ? -6.584 23.344 20.176 1.00 84.00 103 ASN A N 1
ATOM 841 C CA . ASN A 1 103 ? -6.134 23.659 18.813 1.00 84.00 103 ASN A CA 1
ATOM 842 C C . ASN A 1 103 ? -4.669 23.291 18.502 1.00 84.00 103 ASN A C 1
ATOM 844 O O . ASN A 1 103 ? -4.272 23.322 17.340 1.00 84.00 103 ASN A O 1
ATOM 848 N N . TYR A 1 104 ? -3.852 22.956 19.505 1.00 89.44 104 TYR A N 1
ATOM 849 C CA . TYR A 1 104 ? -2.439 22.607 19.308 1.00 89.44 104 TYR A CA 1
ATOM 850 C C . TYR A 1 104 ? -2.193 21.103 19.129 1.00 89.44 104 TYR A C 1
ATOM 852 O O . TYR A 1 104 ? -1.069 20.684 18.850 1.00 89.44 104 TYR A O 1
ATOM 860 N N . ASN A 1 105 ? -3.224 20.272 19.288 1.00 87.62 105 ASN A N 1
ATOM 861 C CA . ASN A 1 105 ? -3.088 18.825 19.180 1.00 87.62 105 ASN A CA 1
ATOM 862 C C . ASN A 1 105 ? -3.187 18.354 17.722 1.00 87.62 105 ASN A C 1
ATOM 864 O O . ASN A 1 105 ? -4.122 18.704 17.008 1.00 87.62 105 ASN A O 1
ATOM 868 N N . VAL A 1 106 ? -2.255 17.490 17.296 1.00 87.31 106 VAL A N 1
ATOM 869 C CA . VAL A 1 106 ? -2.234 16.898 15.945 1.00 87.31 106 VAL A CA 1
ATOM 870 C C . VAL A 1 106 ? -2.376 15.378 16.015 1.00 87.31 106 VAL A C 1
ATOM 872 O O . VAL A 1 106 ? -1.697 14.701 16.789 1.00 87.31 106 VAL A O 1
ATOM 875 N N . ILE A 1 107 ? -3.237 14.821 15.161 1.00 88.25 107 ILE A N 1
ATOM 876 C CA . ILE A 1 107 ? -3.447 13.375 15.044 1.00 88.25 107 ILE A CA 1
ATOM 877 C C . ILE A 1 107 ? 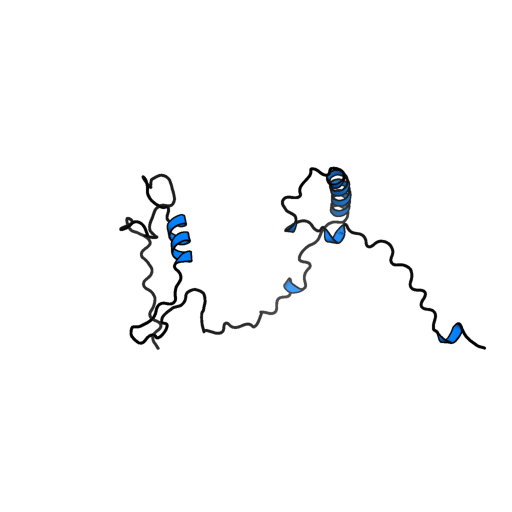-2.353 12.766 14.155 1.00 88.25 107 ILE A C 1
ATOM 879 O O . ILE A 1 107 ? -2.250 13.075 12.973 1.00 88.25 107 ILE A O 1
ATOM 883 N N . LEU A 1 108 ? -1.556 11.842 14.702 1.00 89.44 108 LEU A N 1
ATOM 884 C CA . LEU A 1 108 ? -0.436 11.222 13.972 1.00 89.44 108 LEU A CA 1
ATOM 885 C C . LEU A 1 108 ? -0.835 10.010 13.106 1.00 89.44 108 LEU A C 1
ATOM 887 O O . LEU A 1 108 ? -0.155 9.687 12.134 1.00 89.44 108 LEU A O 1
ATOM 891 N N . LYS A 1 109 ? -1.897 9.279 13.476 1.00 88.75 109 LYS A N 1
ATOM 892 C CA . LYS A 1 109 ? -2.286 7.995 12.850 1.00 88.75 109 LYS A CA 1
ATOM 893 C C . LYS A 1 109 ? -3.753 7.968 12.424 1.00 88.75 109 LYS A C 1
ATOM 895 O O . LYS A 1 109 ? -4.498 7.060 12.779 1.00 88.75 109 LYS A O 1
ATOM 900 N N . GLU A 1 110 ? -4.141 8.930 11.601 1.00 86.25 110 GLU A N 1
ATOM 901 C CA . GLU A 1 110 ? -5.524 9.108 11.143 1.00 86.25 110 GLU A CA 1
ATOM 902 C C . GLU A 1 110 ? -6.109 7.869 10.436 1.00 86.25 110 GLU A C 1
ATOM 904 O O . GLU A 1 110 ? -7.224 7.452 10.724 1.00 86.25 110 GLU A O 1
ATOM 909 N N . ARG A 1 111 ? -5.324 7.184 9.588 1.00 87.00 111 ARG A N 1
ATOM 910 C CA . ARG A 1 111 ? -5.794 6.041 8.768 1.00 87.00 111 ARG A CA 1
ATOM 911 C C . ARG A 1 111 ? -6.337 4.843 9.556 1.00 87.00 111 ARG A C 1
ATOM 913 O O . ARG A 1 111 ? -6.990 3.979 8.968 1.00 87.00 111 ARG A O 1
ATOM 920 N N . LYS A 1 112 ? -6.001 4.733 10.843 1.00 86.31 112 LYS A N 1
ATOM 921 C CA . LYS A 1 112 ? -6.450 3.635 11.710 1.00 86.31 112 LYS A CA 1
ATOM 922 C C . LYS A 1 112 ? -7.698 3.988 12.521 1.00 86.31 112 LYS A C 1
ATOM 924 O O . LYS A 1 112 ? -8.276 3.087 13.115 1.00 86.31 112 LYS A O 1
ATOM 929 N N . LEU A 1 113 ? -8.096 5.258 12.551 1.00 86.62 113 LEU A N 1
ATOM 930 C CA . LEU A 1 113 ? -9.204 5.736 13.366 1.00 86.62 113 LEU A CA 1
ATOM 931 C C . LEU A 1 113 ? -10.508 5.736 12.554 1.00 86.62 113 LEU A C 1
ATOM 933 O O . LEU A 1 113 ? -10.518 6.214 11.416 1.00 86.62 113 LEU A O 1
ATOM 937 N N . PRO A 1 114 ? -11.623 5.226 13.104 1.00 85.88 114 PRO A N 1
ATOM 938 C CA . PRO A 1 114 ? -12.917 5.228 12.432 1.00 85.88 114 PRO A CA 1
ATOM 939 C C . PRO A 1 114 ? -13.614 6.593 12.577 1.00 85.88 114 PRO A C 1
ATOM 941 O O . PRO A 1 114 ? -14.706 6.688 13.128 1.00 85.88 114 PRO A O 1
ATOM 944 N N . LEU A 1 115 ? -12.992 7.664 12.064 1.00 85.81 115 LEU A N 1
ATOM 945 C CA . LEU A 1 115 ? -13.516 9.036 12.185 1.00 85.81 115 LEU A CA 1
ATOM 946 C C . LEU A 1 115 ? -14.901 9.215 11.542 1.00 85.81 115 LEU A C 1
ATOM 948 O O . LEU A 1 115 ? -15.688 10.040 11.991 1.00 85.81 115 LEU A O 1
ATOM 952 N N . SER A 1 116 ? -15.238 8.394 10.542 1.00 83.50 116 SER A N 1
ATOM 953 C CA . SER A 1 116 ? -16.563 8.409 9.908 1.00 83.50 116 SER A CA 1
ATOM 954 C C . SER A 1 116 ? -17.713 8.050 10.856 1.00 83.50 116 SER A C 1
ATOM 956 O O . SER A 1 116 ? -18.839 8.429 10.565 1.00 83.50 116 SER A O 1
ATOM 958 N N . LEU A 1 117 ? -17.467 7.310 11.944 1.00 82.31 117 LEU A N 1
ATOM 959 C CA . LEU A 1 117 ? -18.512 6.922 12.906 1.00 82.31 117 LEU A CA 1
ATOM 960 C C . LEU A 1 117 ? -18.795 8.006 13.958 1.00 82.31 117 LEU A C 1
ATOM 962 O O . LEU A 1 117 ? -19.756 7.901 14.717 1.00 82.31 117 LEU A O 1
ATOM 966 N N . LEU A 1 118 ? -17.931 9.019 14.049 1.00 77.19 118 LEU A N 1
ATOM 967 C CA . LEU A 1 118 ? -18.043 10.068 15.057 1.00 77.19 118 LEU A CA 1
ATOM 968 C C . LEU A 1 118 ? -18.950 11.218 14.613 1.00 77.19 118 LEU A C 1
ATOM 970 O O . LEU A 1 118 ? -19.612 11.832 15.445 1.00 77.19 118 LEU A O 1
ATOM 974 N N . ASN A 1 119 ? -18.978 11.505 13.313 1.00 71.00 119 ASN A N 1
ATOM 975 C CA . ASN A 1 119 ? -19.795 12.573 12.759 1.00 71.00 119 ASN A CA 1
ATOM 976 C C . ASN A 1 119 ? -21.231 12.077 12.591 1.00 71.00 119 ASN A C 1
ATOM 978 O O . ASN A 1 119 ? -21.625 11.659 11.503 1.00 71.00 119 ASN A O 1
ATOM 982 N N . ASP A 1 120 ? -22.013 12.123 13.666 1.00 65.75 120 ASP A N 1
ATOM 983 C CA . ASP A 1 120 ? -23.451 11.910 13.563 1.00 65.75 120 ASP A CA 1
ATOM 984 C C . ASP A 1 120 ? -24.028 12.993 12.641 1.00 65.75 120 ASP A C 1
ATOM 986 O O . ASP A 1 120 ? -23.898 14.196 12.892 1.00 65.75 120 ASP A O 1
ATOM 990 N N . HIS A 1 121 ? -24.627 12.570 11.526 1.00 61.47 121 HIS A N 1
ATOM 991 C CA . HIS A 1 121 ? -25.287 13.479 10.599 1.00 61.47 121 HIS A CA 1
ATOM 992 C C . HIS A 1 121 ? -26.345 14.271 11.371 1.00 61.47 121 HIS A C 1
ATOM 994 O O . HIS A 1 121 ? -27.328 13.707 11.857 1.00 61.47 121 HIS A O 1
ATOM 1000 N N . GLN A 1 122 ? -26.136 15.582 11.504 1.00 63.44 122 GLN A N 1
ATOM 1001 C CA . GLN A 1 122 ? -27.126 16.468 12.100 1.00 63.44 122 GLN A CA 1
ATOM 1002 C C . GLN A 1 122 ? -28.466 16.262 11.392 1.00 63.44 122 GLN A C 1
ATOM 1004 O O . GLN A 1 122 ? -28.523 16.255 10.162 1.00 63.44 122 GLN A O 1
ATOM 1009 N N . LYS A 1 123 ? -29.509 16.051 12.208 1.00 62.62 123 LYS A N 1
ATOM 1010 C CA . LYS A 1 123 ? -30.901 15.774 11.831 1.00 62.62 123 LYS A CA 1
ATOM 1011 C C . LYS A 1 123 ? -31.243 16.349 10.458 1.00 62.62 123 LYS A C 1
ATOM 1013 O O . LYS A 1 123 ? -31.417 17.557 10.297 1.00 62.62 123 LYS A O 1
ATOM 1018 N N . VAL A 1 124 ? -31.359 15.460 9.479 1.00 65.00 124 VAL A N 1
ATOM 101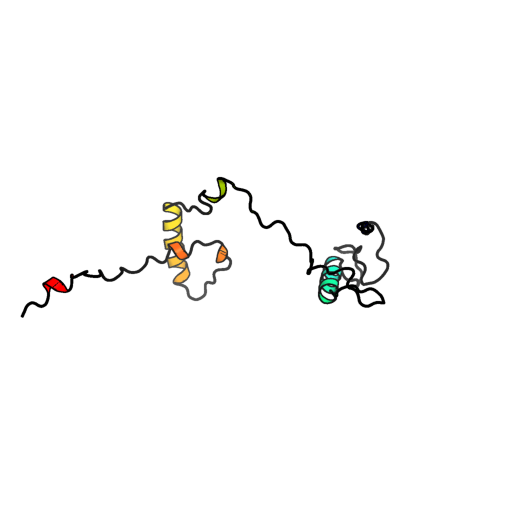9 C CA . VAL A 1 124 ? -31.900 15.795 8.166 1.00 65.00 124 VAL A CA 1
ATOM 1020 C C . VAL A 1 124 ? -33.296 16.374 8.385 1.00 65.00 124 VAL A C 1
ATOM 1022 O O . VAL A 1 124 ? -34.116 15.769 9.079 1.00 65.00 124 VAL A O 1
ATOM 1025 N N . ARG A 1 125 ? -33.555 17.573 7.845 1.00 66.81 125 ARG A N 1
ATOM 1026 C CA . ARG A 1 125 ? -34.887 18.191 7.891 1.00 66.81 125 ARG A CA 1
ATOM 1027 C C . ARG A 1 125 ? -35.882 17.182 7.327 1.00 66.81 125 ARG A C 1
ATOM 1029 O O . ARG A 1 125 ? -35.684 16.693 6.219 1.00 66.81 125 ARG A O 1
ATOM 1036 N N . THR A 1 126 ? -36.915 16.856 8.096 1.00 69.56 126 THR A N 1
ATOM 1037 C CA . THR A 1 126 ? -37.953 15.910 7.683 1.00 69.56 126 THR A CA 1
ATOM 1038 C C . THR A 1 126 ? -38.562 16.385 6.372 1.00 69.56 126 THR A C 1
ATOM 1040 O O . THR A 1 126 ? -39.224 17.423 6.337 1.00 69.56 126 THR A O 1
ATOM 1043 N N . TYR A 1 127 ? -38.320 15.649 5.290 1.00 69.19 127 TYR A N 1
ATOM 1044 C CA . TYR A 1 127 ? -38.996 15.889 4.025 1.00 69.19 127 TYR A CA 1
ATOM 1045 C C . TYR A 1 127 ? -40.471 15.534 4.237 1.00 69.19 127 TYR A C 1
ATOM 1047 O O . TYR A 1 127 ? -40.828 14.359 4.296 1.00 69.19 127 TYR A O 1
ATOM 1055 N N . LEU A 1 128 ? -41.332 16.539 4.408 1.00 68.94 128 LEU A N 1
ATOM 1056 C CA . LEU A 1 128 ? -42.772 16.331 4.302 1.00 68.94 128 LEU A CA 1
ATOM 1057 C C . LEU A 1 128 ? -43.052 15.988 2.838 1.00 68.94 128 LEU A C 1
ATOM 1059 O O . LEU A 1 128 ? -43.135 16.876 1.991 1.00 68.94 128 LEU A O 1
ATOM 1063 N N . TYR A 1 129 ? -43.142 14.695 2.527 1.00 68.75 129 TYR A N 1
ATOM 1064 C CA . TYR A 1 129 ? -43.633 14.241 1.233 1.00 68.75 129 TYR A CA 1
ATOM 1065 C C . TYR A 1 129 ? -45.134 14.526 1.185 1.00 68.75 129 TYR A C 1
ATOM 1067 O O . TYR A 1 129 ? -45.956 13.702 1.576 1.00 68.75 129 TYR A O 1
ATOM 1075 N N . CYS A 1 130 ? -45.490 15.743 0.780 1.00 63.03 130 CYS A N 1
ATOM 1076 C CA . CYS A 1 130 ? -46.866 16.078 0.473 1.00 63.03 130 CYS A CA 1
ATOM 1077 C C . CYS A 1 130 ? -47.113 15.702 -0.995 1.00 63.03 130 CYS A C 1
ATOM 1079 O O . CYS A 1 130 ? -46.477 16.291 -1.875 1.00 63.03 130 CYS A O 1
ATOM 1081 N N . PRO A 1 131 ? -47.977 14.717 -1.300 1.00 68.50 131 PRO A N 1
ATOM 1082 C CA . PRO A 1 131 ? -48.342 14.448 -2.679 1.00 68.50 131 PRO A CA 1
ATOM 1083 C C . PRO A 1 131 ? -49.022 15.698 -3.251 1.00 68.50 131 PRO A C 1
ATOM 1085 O O . PRO A 1 131 ? -50.073 16.118 -2.772 1.00 68.50 131 PRO A O 1
ATOM 1088 N N . PHE A 1 132 ? -48.416 16.272 -4.293 1.00 64.62 132 PHE A N 1
ATOM 1089 C CA . PHE A 1 132 ? -48.821 17.507 -4.989 1.00 64.62 132 PHE A CA 1
ATOM 1090 C C . PHE A 1 132 ? -50.313 17.563 -5.385 1.00 64.62 132 PHE A C 1
ATOM 1092 O O . PHE A 1 132 ? -50.868 18.633 -5.602 1.00 64.62 132 PHE A O 1
ATOM 1099 N N . MET A 1 133 ? -50.989 16.415 -5.431 1.00 61.50 133 MET A N 1
ATOM 1100 C CA . MET A 1 133 ? -52.416 16.292 -5.740 1.00 61.50 133 MET A CA 1
ATOM 1101 C C . MET A 1 133 ? -53.367 16.756 -4.620 1.00 61.50 133 MET A C 1
ATOM 1103 O O . MET A 1 133 ? -54.546 16.945 -4.896 1.00 61.50 133 MET A O 1
ATOM 1107 N N . HIS A 1 134 ? -52.903 16.917 -3.374 1.00 58.88 134 HIS A N 1
ATOM 1108 C CA . HIS A 1 134 ? -53.775 17.234 -2.228 1.00 58.88 134 HIS A CA 1
ATOM 1109 C C . HIS A 1 134 ? -53.693 18.691 -1.740 1.00 58.88 134 HIS A C 1
ATOM 1111 O O . HIS A 1 134 ? -54.455 19.066 -0.853 1.00 58.88 134 HIS A O 1
ATOM 1117 N N . THR A 1 135 ? -52.799 19.521 -2.289 1.00 58.41 135 THR A N 1
ATOM 1118 C CA . THR A 1 135 ? -52.531 20.877 -1.765 1.00 58.41 135 THR A CA 1
ATOM 1119 C C . THR A 1 135 ? -53.119 22.024 -2.581 1.00 58.41 135 THR A C 1
ATOM 1121 O O . THR A 1 135 ? -53.318 23.095 -2.021 1.00 58.41 135 THR A O 1
ATOM 1124 N N . PHE A 1 136 ? -53.448 21.828 -3.860 1.00 63.09 136 PHE A N 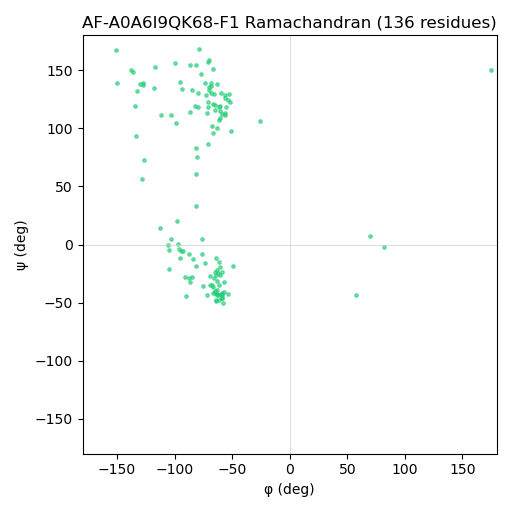1
ATOM 1125 C CA . PHE A 1 136 ? -54.089 22.856 -4.688 1.00 63.09 136 PHE A CA 1
ATOM 1126 C C . PHE A 1 136 ? -55.263 22.259 -5.464 1.00 63.09 136 PHE A C 1
ATOM 1128 O O . PHE A 1 136 ? -55.100 21.730 -6.562 1.00 63.09 136 PHE A O 1
ATOM 1135 N N . LYS A 1 137 ? -56.461 22.357 -4.887 1.00 60.69 137 LYS A N 1
ATOM 1136 C CA . LYS A 1 137 ? -57.721 22.253 -5.623 1.00 60.69 137 LYS A CA 1
ATOM 1137 C C . LYS A 1 137 ? -58.355 23.644 -5.574 1.00 60.69 137 LYS A C 1
ATOM 1139 O O . LYS A 1 137 ? -58.641 24.124 -4.480 1.00 60.69 137 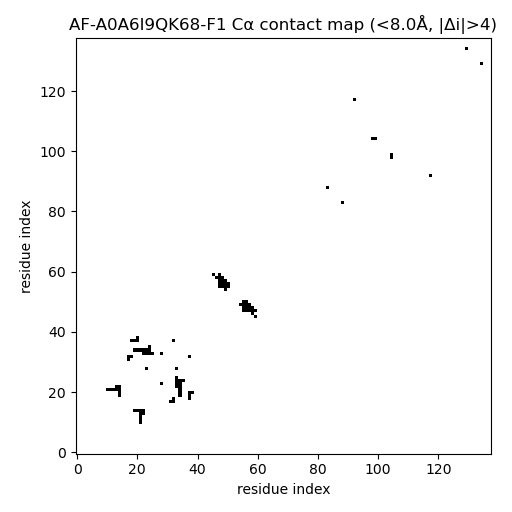LYS A O 1
ATOM 1144 N N . LEU A 1 138 ? -58.411 24.300 -6.737 1.00 48.72 138 LEU A N 1
ATOM 1145 C CA . LEU A 1 138 ? -59.189 25.524 -6.974 1.00 48.72 138 LEU A CA 1
ATOM 1146 C C . LEU A 1 138 ? -60.672 25.270 -6.686 1.00 48.72 138 LEU A C 1
ATOM 1148 O O . LEU A 1 138 ? -61.125 24.134 -6.970 1.00 48.72 138 LEU A O 1
#

Foldseek 3Di:
DDPPPPDDDPLDD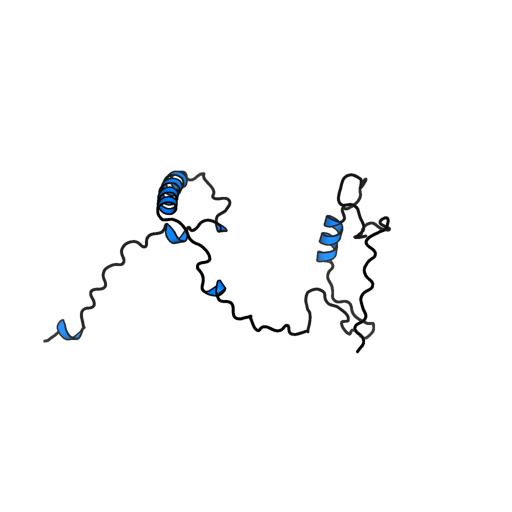DADDQLGLNADQDDPPPVGDHSVRSVVVVVVVQDFDADPVRHGPDHDPDDPDDDDPDDDDDPVVPDDPDDDDPVRVVVVLVVCVVQVVDPVDDDDCVVVDPVVVNPDPDDDDDPPPDPPVPPDDD

Sequence (138 aa):
MAKKKEKKVNVSGKPKHSLDVNRSNGGDTKGGRTAATVRRLKMYNTRPKRDQKGKILKHELQSKELPNTRIEPDRRWFGNTRVVNQKELEFFREELQNRLSNNYNVILKERKLPLSLLNDHQKVRTYLYCPFMHTFKL

InterPro domains:
  IPR012971 Nucleolar GTP-binding protein 2, N-terminal domain [PF08153] (43-124)
  IPR050755 TRAFAC YlqF/YawG GTPases, Ribosome Maturation [PTHR11089] (32-120)

Organism: Elaeis guineensis var. tenera (NCBI:txid51953)

Mean predicted aligned error: 12.94 Å

Radius of gyration: 30.42 Å; Cα contacts (8 Å, |Δi|>4): 52; chains: 1; bounding box: 94×46×58 Å